Protein AF-A0A6U9ZHL1-F1 (afdb_monomer_lite)

Foldseek 3Di:
DVVQLVCLVPVPDPVSSVVVVVVVVCCVVPVPPDDQDADDALFEKDKDKAKAFQPDPPRWIWIWIFIDGHHPVRPDDHHGPDIDIGIDPDRAPDRVRRRVSNVVVVCVVVVVVQVVCVVVVRHYDDDD

pLDDT: mean 92.15, std 6.08, range [55.88, 97.94]

Radius of gyration: 18.37 Å; chains: 1; bounding box: 48×38×42 Å

Secondary structure (DSSP, 8-state):
-HHHHHHHHHS--HHHHHHHHHHHHHHHHH-TT----------EEEEEEEEEEEEETTTEEEEEEEEEEE-TTS---PPPSEEEEEEESSPPSSHHHHHHHHHHHHHHHHHHHHHHHHHTT---PPP-

Structure (mmCIF, N/CA/C/O backbone):
data_AF-A0A6U9ZHL1-F1
#
_entry.id   AF-A0A6U9ZHL1-F1
#
loop_
_atom_site.group_PDB
_atom_site.id
_atom_site.type_symbol
_atom_site.label_atom_id
_atom_site.label_alt_id
_atom_site.label_comp_id
_atom_site.label_asym_id
_atom_site.label_entity_id
_atom_site.label_seq_id
_atom_site.pdbx_PDB_ins_code
_atom_site.Cartn_x
_atom_site.Cartn_y
_atom_site.Cartn_z
_atom_site.occupancy
_atom_site.B_iso_or_equiv
_atom_site.auth_seq_id
_atom_site.auth_comp_id
_atom_site.auth_asym_id
_atom_site.auth_atom_id
_atom_site.pdbx_PDB_model_num
ATOM 1 N N . MET A 1 1 ? 13.512 -5.430 3.279 1.00 67.56 1 MET A N 1
ATOM 2 C CA . MET A 1 1 ? 13.679 -5.862 1.868 1.00 67.56 1 MET A CA 1
ATOM 3 C C . MET A 1 1 ? 14.466 -4.862 1.027 1.00 67.56 1 MET A C 1
ATOM 5 O O . MET A 1 1 ? 15.338 -5.297 0.292 1.00 67.56 1 MET A O 1
ATOM 9 N N . MET A 1 2 ? 14.219 -3.553 1.151 1.00 73.50 2 MET A N 1
ATOM 10 C CA . MET A 1 2 ? 14.881 -2.529 0.326 1.00 73.50 2 MET A CA 1
ATOM 11 C C . MET A 1 2 ? 16.422 -2.540 0.408 1.00 73.50 2 MET A C 1
ATOM 13 O O . MET A 1 2 ? 17.076 -2.434 -0.621 1.00 73.50 2 MET A O 1
ATOM 17 N N . HIS A 1 3 ? 16.999 -2.767 1.596 1.00 80.12 3 HIS A N 1
ATOM 18 C CA . HIS A 1 3 ? 18.456 -2.881 1.774 1.00 80.12 3 HIS A CA 1
ATOM 19 C C . HIS A 1 3 ? 19.079 -4.013 0.944 1.00 80.12 3 HIS A C 1
ATOM 21 O O . HIS A 1 3 ? 19.997 -3.764 0.175 1.00 80.12 3 HIS A O 1
ATOM 27 N N . ALA A 1 4 ? 18.517 -5.224 1.014 1.00 84.50 4 ALA A N 1
ATOM 28 C CA . ALA A 1 4 ? 19.027 -6.370 0.260 1.00 84.50 4 ALA A CA 1
ATOM 29 C C . ALA A 1 4 ? 18.974 -6.137 -1.259 1.00 84.50 4 ALA A C 1
ATOM 31 O O . ALA A 1 4 ? 19.903 -6.490 -1.974 1.00 84.50 4 ALA A O 1
ATOM 32 N N . ILE A 1 5 ? 17.909 -5.499 -1.758 1.00 87.06 5 ILE A N 1
ATOM 33 C CA . ILE A 1 5 ? 17.791 -5.153 -3.183 1.00 87.06 5 ILE A CA 1
ATOM 34 C C . ILE A 1 5 ? 18.884 -4.156 -3.593 1.00 87.06 5 ILE A C 1
ATOM 36 O O . ILE A 1 5 ? 19.470 -4.299 -4.664 1.00 87.06 5 ILE A O 1
ATOM 40 N N . ASN A 1 6 ? 19.181 -3.174 -2.739 1.00 88.38 6 ASN A N 1
ATOM 41 C CA . ASN A 1 6 ? 20.224 -2.185 -2.997 1.00 88.38 6 ASN A CA 1
ATOM 42 C C . ASN A 1 6 ? 21.628 -2.817 -3.030 1.00 88.38 6 ASN A C 1
ATOM 44 O O . ASN A 1 6 ? 22.431 -2.500 -3.909 1.00 88.38 6 ASN A O 1
ATOM 48 N N . ASP A 1 7 ? 21.903 -3.756 -2.126 1.00 88.50 7 ASP A N 1
ATOM 49 C CA . ASP A 1 7 ? 23.174 -4.489 -2.088 1.00 88.50 7 ASP A CA 1
ATOM 50 C C . ASP A 1 7 ? 23.356 -5.352 -3.345 1.00 88.50 7 ASP A C 1
ATOM 52 O O . ASP A 1 7 ? 24.421 -5.355 -3.963 1.00 88.50 7 ASP A O 1
ATOM 56 N N . ILE A 1 8 ? 22.289 -6.030 -3.785 1.00 90.25 8 ILE A N 1
ATOM 57 C CA . ILE A 1 8 ? 22.303 -6.820 -5.022 1.00 90.25 8 ILE A CA 1
ATOM 58 C C . ILE A 1 8 ? 22.585 -5.912 -6.222 1.00 90.25 8 ILE A C 1
ATOM 60 O O . ILE A 1 8 ? 23.502 -6.188 -6.997 1.00 90.25 8 ILE A O 1
ATOM 64 N N . ALA A 1 9 ? 21.846 -4.808 -6.355 1.00 88.50 9 ALA A N 1
ATOM 65 C CA . ALA A 1 9 ? 21.967 -3.892 -7.487 1.00 88.50 9 ALA A CA 1
ATOM 66 C C . ALA A 1 9 ? 23.344 -3.206 -7.578 1.00 88.50 9 ALA A C 1
ATOM 68 O O . ALA A 1 9 ? 23.801 -2.899 -8.678 1.00 88.50 9 ALA A O 1
ATOM 69 N N . SER A 1 10 ? 24.016 -2.986 -6.446 1.00 89.25 10 SER A N 1
ATOM 70 C CA . SER A 1 10 ? 25.311 -2.292 -6.379 1.00 89.25 10 SER A CA 1
ATOM 71 C C . SER A 1 10 ? 26.540 -3.211 -6.461 1.00 89.25 10 SER A C 1
ATOM 73 O O . SER A 1 10 ? 27.663 -2.717 -6.535 1.00 89.25 10 SER A O 1
ATOM 75 N N . SER A 1 11 ? 26.358 -4.535 -6.513 1.00 85.25 11 SER A N 1
ATOM 76 C CA . SER A 1 11 ? 27.452 -5.523 -6.449 1.00 85.25 11 SER A CA 1
ATOM 77 C C . SER A 1 11 ? 28.390 -5.579 -7.673 1.00 85.25 11 SER A C 1
ATOM 79 O O . SER A 1 11 ? 29.456 -6.188 -7.604 1.00 85.25 11 SER A O 1
ATOM 81 N N . GLY A 1 12 ? 28.035 -4.947 -8.798 1.00 79.25 12 GLY A N 1
ATOM 82 C CA . GLY A 1 12 ? 28.924 -4.726 -9.952 1.00 79.25 12 GLY A CA 1
ATOM 83 C C . GLY A 1 12 ? 29.225 -5.934 -10.859 1.00 79.25 12 GLY A C 1
ATOM 84 O O . GLY A 1 12 ? 29.718 -5.735 -11.967 1.00 79.25 12 GLY A O 1
ATOM 85 N N . ASN A 1 13 ? 28.906 -7.171 -10.457 1.00 84.50 13 ASN A N 1
ATOM 86 C CA . ASN A 1 13 ? 29.091 -8.377 -11.280 1.00 84.50 13 ASN A CA 1
ATOM 87 C C . ASN A 1 13 ? 27.746 -8.900 -11.817 1.00 84.50 13 ASN A C 1
ATOM 89 O O . ASN A 1 13 ? 26.974 -9.529 -11.096 1.0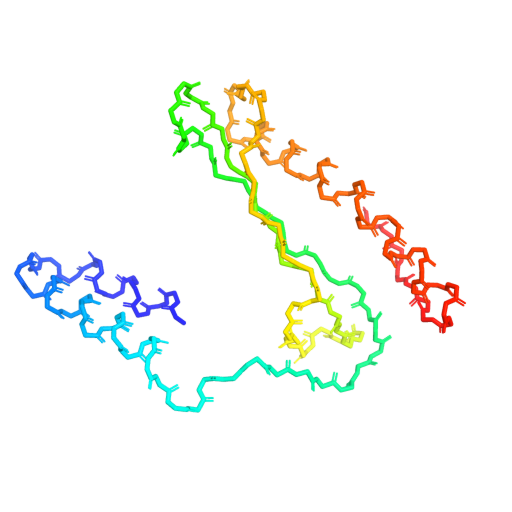0 84.50 13 ASN A O 1
ATOM 93 N N . VAL A 1 14 ? 27.500 -8.689 -13.111 1.00 75.88 14 VAL A N 1
ATOM 94 C CA . VAL A 1 14 ? 26.206 -8.939 -13.775 1.00 75.88 14 VAL A CA 1
ATOM 95 C C . VAL A 1 14 ? 25.719 -10.391 -13.672 1.00 75.88 14 VAL A C 1
ATOM 97 O O . VAL A 1 14 ? 24.542 -10.611 -13.384 1.00 75.88 14 VAL A O 1
ATOM 100 N N . GLU A 1 15 ? 26.591 -11.385 -13.862 1.00 72.38 15 GLU A N 1
ATOM 101 C CA . GLU A 1 15 ? 26.195 -12.802 -13.779 1.00 72.38 15 GLU A CA 1
ATOM 102 C C . GLU A 1 15 ? 25.817 -13.193 -12.345 1.00 72.38 15 GLU A C 1
ATOM 104 O O . GLU A 1 15 ? 24.819 -13.885 -12.123 1.00 72.38 15 GLU A O 1
ATOM 109 N N . SER A 1 16 ? 26.552 -12.674 -11.356 1.00 83.44 16 SER A N 1
ATOM 110 C CA . SER A 1 16 ? 26.208 -12.872 -9.946 1.00 83.44 16 SER A CA 1
ATOM 111 C C . SER A 1 16 ? 24.919 -12.145 -9.545 1.00 83.44 16 SER A C 1
ATOM 113 O O . SER A 1 16 ? 24.112 -12.713 -8.813 1.00 83.44 16 SER A O 1
ATOM 115 N N . ILE A 1 17 ? 24.659 -10.944 -10.083 1.00 91.94 17 ILE A N 1
ATOM 116 C CA . ILE A 1 17 ? 23.436 -10.169 -9.815 1.00 91.94 17 ILE A CA 1
ATOM 117 C C . ILE A 1 17 ? 22.204 -10.960 -10.228 1.00 91.94 17 ILE A C 1
ATOM 119 O O . ILE A 1 17 ? 21.243 -11.029 -9.462 1.00 91.94 17 ILE A O 1
ATOM 123 N N . TYR A 1 18 ? 22.222 -11.575 -11.414 1.00 91.62 18 TYR A N 1
ATOM 124 C CA . TYR A 1 18 ? 21.094 -12.368 -11.893 1.00 91.62 18 TYR A CA 1
ATOM 125 C C . TYR A 1 18 ? 20.810 -13.548 -10.958 1.00 91.62 18 TYR A C 1
ATOM 127 O O . TYR A 1 18 ? 19.686 -13.694 -10.476 1.00 91.62 18 TYR A O 1
ATOM 135 N N . ALA A 1 19 ? 21.833 -14.343 -10.633 1.00 92.50 19 ALA A N 1
ATOM 136 C CA . ALA A 1 19 ? 21.683 -15.499 -9.754 1.00 92.50 19 ALA A CA 1
ATOM 137 C C . ALA A 1 19 ? 21.180 -15.109 -8.352 1.00 92.50 19 ALA A C 1
ATOM 139 O O . ALA A 1 19 ? 20.239 -15.720 -7.839 1.00 92.50 19 ALA A O 1
ATOM 140 N N . VAL A 1 20 ? 21.752 -14.059 -7.751 1.00 92.88 20 VAL A N 1
ATOM 141 C CA . VAL A 1 20 ? 21.357 -13.580 -6.417 1.00 92.88 20 VAL A CA 1
ATOM 142 C C . VAL A 1 20 ? 19.958 -12.958 -6.442 1.00 92.88 20 VAL A C 1
ATOM 144 O O . VAL A 1 20 ? 19.184 -13.167 -5.510 1.00 92.88 20 VAL A O 1
ATOM 147 N N . THR A 1 21 ? 19.586 -12.263 -7.520 1.00 94.00 21 THR A N 1
ATOM 148 C CA . THR A 1 21 ? 18.227 -11.733 -7.706 1.00 94.00 21 THR A CA 1
ATOM 149 C C . THR A 1 21 ? 17.208 -12.865 -7.750 1.00 94.00 21 THR A C 1
ATOM 151 O O . THR A 1 21 ? 16.218 -12.819 -7.025 1.00 94.00 21 THR A O 1
ATOM 154 N N . ILE A 1 22 ? 17.451 -13.908 -8.551 1.00 94.69 22 ILE A N 1
ATOM 155 C CA . ILE A 1 22 ? 16.559 -15.073 -8.624 1.00 94.69 22 ILE A CA 1
ATOM 156 C C . ILE A 1 22 ? 16.456 -15.763 -7.262 1.00 94.69 22 ILE A C 1
ATOM 158 O O . ILE A 1 22 ? 15.351 -16.072 -6.818 1.00 94.69 22 ILE A O 1
ATOM 162 N N . TYR A 1 23 ? 17.580 -15.954 -6.567 1.00 93.44 23 TYR A N 1
ATOM 163 C CA . TYR A 1 23 ? 17.580 -16.507 -5.215 1.00 93.44 23 TYR A CA 1
ATOM 164 C C . TYR A 1 23 ? 16.725 -15.668 -4.253 1.00 93.44 23 TYR A C 1
ATOM 166 O O . TYR A 1 23 ? 15.861 -16.212 -3.566 1.00 93.44 23 TYR A O 1
ATOM 174 N N . PHE A 1 24 ? 16.919 -14.347 -4.237 1.00 92.88 24 PHE A N 1
ATOM 175 C CA . PHE A 1 24 ? 16.166 -13.431 -3.384 1.00 92.88 24 PHE A CA 1
ATOM 176 C C . PHE A 1 24 ? 14.664 -13.457 -3.687 1.00 92.88 24 PHE A C 1
ATOM 178 O O . PHE A 1 24 ? 13.857 -13.516 -2.761 1.00 92.88 24 PHE A O 1
ATOM 185 N N . LEU A 1 25 ? 14.278 -13.454 -4.967 1.00 93.62 25 LEU A N 1
ATOM 186 C CA . LEU A 1 25 ? 12.873 -13.515 -5.374 1.00 93.62 25 LEU A CA 1
ATOM 187 C C . LEU A 1 25 ? 12.225 -14.848 -4.986 1.00 93.62 25 LEU A C 1
ATOM 189 O O . LEU A 1 25 ? 11.109 -14.846 -4.472 1.00 93.62 25 LEU A O 1
ATOM 193 N N . ASN A 1 26 ? 12.931 -15.968 -5.168 1.00 95.00 26 ASN A N 1
ATOM 194 C CA . ASN A 1 26 ? 12.452 -17.278 -4.725 1.00 95.00 26 ASN A CA 1
ATOM 195 C C . ASN A 1 26 ? 12.275 -17.310 -3.205 1.00 95.00 26 ASN A C 1
ATOM 197 O O . ASN A 1 26 ? 11.219 -17.714 -2.730 1.00 95.00 26 ASN A O 1
ATOM 201 N N . TYR A 1 27 ? 13.259 -16.810 -2.449 1.00 92.94 27 TYR A N 1
ATOM 202 C CA . TYR A 1 27 ? 13.154 -16.686 -0.997 1.00 92.94 27 TYR A CA 1
ATOM 203 C C . TYR A 1 27 ? 11.938 -15.844 -0.592 1.00 92.94 27 TYR A C 1
ATOM 205 O O . TYR A 1 27 ? 11.124 -16.293 0.206 1.00 92.94 27 TYR A O 1
ATOM 213 N N . ALA A 1 28 ? 11.767 -14.655 -1.174 1.00 91.38 28 ALA A N 1
ATOM 214 C CA . ALA A 1 28 ? 10.641 -13.777 -0.864 1.00 91.38 28 ALA A CA 1
ATOM 215 C C . ALA A 1 28 ? 9.280 -14.417 -1.195 1.00 91.38 28 ALA A C 1
ATOM 217 O O . ALA A 1 28 ? 8.309 -14.182 -0.480 1.00 91.38 28 ALA A O 1
ATOM 218 N N . ALA A 1 29 ? 9.210 -15.231 -2.253 1.00 92.06 29 ALA A N 1
ATOM 219 C CA . ALA A 1 29 ? 7.988 -15.902 -2.682 1.00 92.06 29 ALA A CA 1
ATOM 220 C C . ALA A 1 29 ? 7.650 -17.160 -1.866 1.00 92.06 29 ALA A C 1
ATOM 222 O O . ALA A 1 29 ? 6.475 -17.500 -1.744 1.00 92.06 29 ALA A O 1
ATOM 223 N N . SER A 1 30 ? 8.654 -17.869 -1.338 1.00 93.19 30 SER A N 1
ATOM 224 C CA . SER A 1 30 ? 8.465 -19.179 -0.704 1.00 93.19 30 SER A CA 1
ATOM 225 C C . SER A 1 30 ? 8.819 -19.228 0.782 1.00 93.19 30 SER A C 1
ATOM 227 O O . SER A 1 30 ? 8.787 -20.315 1.359 1.00 93.19 30 SER A O 1
ATOM 229 N N . TYR A 1 31 ? 9.200 -18.110 1.411 1.00 91.25 31 TYR A N 1
ATOM 230 C CA . TYR A 1 31 ? 9.550 -18.099 2.832 1.00 91.25 31 TYR A CA 1
ATOM 231 C C . TYR A 1 31 ? 8.324 -18.482 3.684 1.00 91.25 31 TYR A C 1
ATOM 233 O O . TYR A 1 31 ? 7.326 -17.759 3.671 1.00 91.25 31 TYR A O 1
ATOM 241 N N . PRO A 1 32 ? 8.369 -19.602 4.431 1.00 91.56 32 PRO A N 1
ATOM 242 C CA . PRO A 1 32 ? 7.175 -20.202 5.036 1.00 91.56 32 PRO A CA 1
ATOM 243 C C . PRO A 1 32 ? 6.557 -19.354 6.156 1.00 91.56 32 PRO A C 1
ATOM 245 O O . PRO A 1 32 ? 5.366 -19.484 6.447 1.00 91.56 32 PRO A O 1
ATOM 248 N N . ASP A 1 33 ? 7.351 -18.470 6.763 1.00 90.88 33 ASP A N 1
ATOM 249 C CA . ASP A 1 33 ? 6.925 -17.639 7.889 1.00 90.88 33 ASP A CA 1
ATOM 250 C C . ASP A 1 33 ? 6.516 -16.218 7.471 1.00 90.88 33 ASP A C 1
ATOM 252 O O . ASP A 1 33 ? 6.038 -15.447 8.305 1.00 90.88 33 ASP A O 1
ATOM 256 N N . ALA A 1 34 ? 6.649 -15.858 6.187 1.00 87.56 34 ALA A N 1
ATOM 257 C CA . ALA A 1 34 ? 6.156 -14.580 5.682 1.00 87.56 34 ALA A CA 1
ATOM 258 C C . ALA A 1 34 ? 4.622 -14.581 5.700 1.00 87.56 34 ALA A C 1
ATOM 260 O O . ALA A 1 34 ? 3.970 -15.244 4.894 1.00 87.56 34 ALA A O 1
ATOM 261 N N . LYS A 1 35 ? 4.034 -13.828 6.631 1.00 89.00 35 LYS A N 1
ATOM 262 C CA . LYS A 1 35 ? 2.581 -13.710 6.795 1.00 89.00 35 LYS A CA 1
ATOM 263 C C . LYS A 1 35 ? 2.178 -12.248 6.863 1.00 89.00 35 LYS A C 1
ATOM 265 O O . LYS A 1 35 ? 2.897 -11.423 7.420 1.00 89.00 35 LYS A O 1
ATOM 270 N N . VAL A 1 36 ? 1.000 -11.942 6.326 1.00 90.19 36 VAL A N 1
ATOM 271 C CA . VAL A 1 36 ? 0.339 -10.664 6.601 1.00 90.19 36 VAL A CA 1
ATOM 272 C C . VAL A 1 36 ? -0.180 -10.724 8.032 1.00 90.19 36 VAL A C 1
ATOM 274 O O . VAL A 1 36 ? -0.914 -11.646 8.388 1.00 90.19 36 VAL A O 1
ATOM 277 N N . ILE A 1 37 ? 0.243 -9.772 8.857 1.00 92.69 37 ILE A N 1
ATOM 278 C CA . ILE A 1 37 ? -0.072 -9.737 10.283 1.00 92.69 37 ILE A CA 1
ATOM 279 C C . ILE A 1 37 ? -1.043 -8.589 10.536 1.00 92.69 37 ILE A C 1
ATOM 281 O O . ILE A 1 37 ? -0.825 -7.469 10.081 1.00 92.69 37 ILE A O 1
ATOM 285 N N . TYR A 1 38 ? -2.100 -8.884 11.287 1.00 94.31 38 TYR A N 1
ATOM 286 C CA . TYR A 1 38 ? -3.022 -7.893 11.821 1.00 94.31 38 TYR A CA 1
ATOM 287 C C . TYR A 1 38 ? -3.014 -8.013 13.342 1.00 94.31 38 TYR A C 1
ATOM 289 O O . TYR A 1 38 ? -3.266 -9.086 13.893 1.00 94.31 38 TYR A O 1
ATOM 297 N N . GLN A 1 39 ? -2.695 -6.918 14.011 1.00 94.44 39 GLN A N 1
ATOM 298 C CA . GLN A 1 39 ? -2.684 -6.768 15.457 1.00 94.44 39 GLN A CA 1
ATOM 299 C C . GLN A 1 39 ? -3.766 -5.770 15.851 1.00 94.44 39 GLN A C 1
ATOM 301 O O . GLN A 1 39 ? -4.066 -4.833 15.109 1.00 94.44 39 GLN A O 1
ATOM 306 N N . ALA A 1 40 ? -4.353 -5.978 17.029 1.00 94.88 40 ALA A N 1
ATOM 307 C CA . ALA A 1 40 ? -5.265 -5.002 17.601 1.00 94.88 40 ALA A CA 1
ATOM 308 C C . ALA A 1 40 ? -4.531 -3.667 17.803 1.00 94.88 40 ALA A C 1
ATOM 310 O O . ALA A 1 40 ? -3.425 -3.641 18.348 1.00 94.88 40 ALA A O 1
ATOM 311 N N . SER A 1 41 ? -5.164 -2.583 17.364 1.00 95.00 41 SER A N 1
ATOM 312 C CA . SER A 1 41 ? -4.631 -1.225 17.407 1.00 95.00 41 SER A CA 1
ATOM 313 C C . SER A 1 41 ? -5.737 -0.227 17.761 1.00 95.00 41 SER A C 1
ATOM 315 O O . SER A 1 41 ? -6.910 -0.593 17.863 1.00 95.00 41 SER A O 1
ATOM 317 N N . ASP A 1 42 ? -5.387 1.051 17.913 1.00 95.94 42 ASP A N 1
ATOM 318 C CA . ASP A 1 42 ? -6.360 2.140 18.093 1.00 95.94 42 ASP A CA 1
ATOM 319 C C . ASP A 1 42 ? -7.197 2.436 16.833 1.00 95.94 42 ASP A C 1
ATOM 321 O O . ASP A 1 42 ? -8.036 3.339 16.852 1.00 95.94 42 ASP A O 1
ATOM 325 N N . MET A 1 43 ? -6.984 1.687 15.744 1.00 95.88 43 MET A N 1
ATOM 326 C CA . MET A 1 43 ? -7.672 1.843 14.461 1.00 95.88 43 MET A CA 1
ATOM 327 C C . MET A 1 43 ? -7.439 3.223 13.823 1.00 95.88 43 MET A C 1
ATOM 329 O O . MET A 1 43 ? -8.341 3.807 13.217 1.00 95.88 43 MET A O 1
ATOM 333 N N . ILE A 1 44 ? -6.221 3.756 13.953 1.00 96.00 44 ILE A N 1
ATOM 334 C CA . ILE A 1 44 ? -5.809 5.005 13.305 1.00 96.00 44 ILE A CA 1
ATOM 335 C C . ILE A 1 44 ? -5.514 4.730 11.836 1.00 96.00 44 ILE A C 1
ATOM 337 O O . ILE A 1 44 ? -4.707 3.866 11.508 1.00 96.00 44 ILE A O 1
ATOM 341 N N . LEU A 1 45 ? -6.179 5.465 10.949 1.00 95.19 45 LEU A N 1
ATOM 342 C CA . LEU A 1 45 ? -6.029 5.313 9.510 1.00 95.19 45 LEU A CA 1
ATOM 343 C C . LEU A 1 45 ? -4.691 5.874 9.026 1.00 95.19 45 LEU A C 1
ATOM 345 O O . LEU A 1 45 ? -4.469 7.083 9.106 1.00 95.19 45 LEU A O 1
ATOM 349 N N . ILE A 1 46 ? -3.862 5.006 8.446 1.00 94.25 46 ILE A N 1
ATOM 350 C CA . ILE A 1 46 ? -2.606 5.370 7.788 1.00 94.25 46 ILE A CA 1
ATOM 351 C C . ILE A 1 46 ? -2.692 5.051 6.296 1.00 94.25 46 ILE A C 1
ATOM 353 O O . ILE A 1 46 ? -3.320 4.075 5.868 1.00 94.25 46 ILE A O 1
ATOM 357 N N . VAL A 1 47 ? -2.097 5.926 5.489 1.00 92.94 47 VAL A N 1
ATOM 358 C CA . VAL A 1 47 ? -2.115 5.833 4.033 1.00 92.94 47 VAL A CA 1
ATOM 359 C C . VAL A 1 47 ? -0.741 6.185 3.494 1.00 92.94 47 VAL A C 1
ATOM 361 O O . VAL A 1 47 ? -0.400 7.361 3.384 1.00 92.94 47 VAL A O 1
ATOM 364 N N . ASP A 1 48 ? -0.010 5.167 3.058 1.00 93.00 48 ASP A N 1
ATOM 365 C CA . ASP A 1 48 ? 1.189 5.372 2.259 1.00 93.00 48 ASP A CA 1
ATOM 366 C C . ASP A 1 48 ? 0.769 5.461 0.794 1.00 93.00 48 ASP A C 1
ATOM 368 O O . ASP A 1 48 ? 0.125 4.559 0.251 1.00 93.00 48 ASP A O 1
ATOM 372 N N . SER A 1 49 ? 1.088 6.578 0.152 1.00 93.06 49 SER A N 1
ATOM 373 C CA . SER A 1 49 ? 0.730 6.885 -1.232 1.00 93.06 49 SER A CA 1
ATOM 374 C C . SER A 1 49 ? 1.987 7.243 -2.001 1.00 93.06 49 SER A C 1
ATOM 376 O O . SER A 1 49 ? 2.827 7.967 -1.479 1.00 93.06 49 SER A O 1
ATOM 378 N N . ASP A 1 50 ? 2.071 6.792 -3.248 1.00 95.44 50 ASP A N 1
ATOM 379 C CA . ASP A 1 50 ? 3.189 7.108 -4.137 1.00 95.44 50 ASP A CA 1
ATOM 380 C C . ASP A 1 50 ? 2.733 7.107 -5.601 1.00 95.44 50 ASP A C 1
ATOM 382 O O . ASP A 1 50 ? 1.746 6.440 -5.966 1.00 95.44 50 ASP A O 1
ATOM 386 N N . ALA A 1 51 ? 3.453 7.832 -6.458 1.00 96.75 51 ALA A N 1
ATOM 387 C CA . ALA A 1 51 ? 3.213 7.843 -7.889 1.00 96.75 51 ALA A CA 1
ATOM 388 C C . ALA A 1 51 ? 4.489 7.603 -8.691 1.00 96.75 51 ALA A C 1
ATOM 390 O O . ALA A 1 51 ? 5.459 8.353 -8.658 1.00 96.75 51 ALA A O 1
ATOM 391 N N . THR A 1 52 ? 4.438 6.624 -9.587 1.00 95.81 52 THR A N 1
ATOM 392 C CA . THR A 1 52 ? 5.550 6.391 -10.505 1.00 95.81 52 THR A CA 1
ATOM 393 C C . THR A 1 52 ? 5.299 7.096 -11.835 1.00 95.81 52 THR A C 1
ATOM 395 O O . THR A 1 52 ? 4.365 6.769 -12.580 1.00 95.81 52 THR A O 1
ATOM 398 N N . TYR A 1 53 ? 6.147 8.075 -12.145 1.00 97.06 53 TYR A N 1
ATOM 399 C CA . TYR A 1 53 ? 6.017 8.932 -13.320 1.00 97.06 53 TYR A CA 1
ATOM 400 C C . TYR A 1 53 ? 6.471 8.263 -14.620 1.00 97.06 53 TYR A C 1
ATOM 402 O O . TYR A 1 53 ? 7.577 7.741 -14.705 1.00 97.06 53 TYR A O 1
ATOM 410 N N . SER A 1 54 ? 5.645 8.360 -15.667 1.00 95.19 54 SER A N 1
ATOM 411 C CA . SER A 1 54 ? 5.995 7.972 -17.045 1.00 95.19 54 SER A CA 1
ATOM 412 C C . SER A 1 54 ? 6.515 6.529 -17.210 1.00 95.19 54 SER A C 1
ATOM 414 O O . SER A 1 54 ? 7.300 6.239 -18.114 1.00 95.19 54 SER A O 1
ATOM 416 N N . VAL A 1 55 ? 6.058 5.603 -16.363 1.00 94.06 55 VAL A N 1
ATOM 417 C CA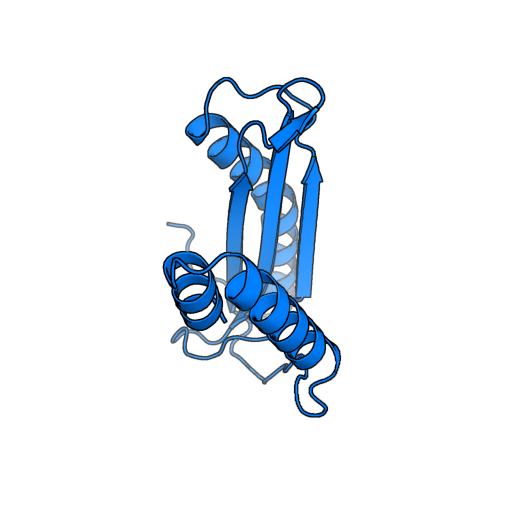 . VAL A 1 55 ? 6.461 4.181 -16.386 1.00 94.06 55 VAL A CA 1
ATOM 418 C C . VAL A 1 55 ? 5.492 3.269 -17.141 1.00 94.06 55 VAL A C 1
ATOM 420 O O . VAL A 1 55 ? 5.608 2.043 -17.101 1.00 94.06 55 VAL A O 1
ATOM 423 N N . HIS A 1 56 ? 4.480 3.835 -17.791 1.00 93.88 56 HIS A N 1
ATOM 424 C CA . HIS A 1 56 ? 3.512 3.097 -18.594 1.00 93.88 56 HIS A CA 1
ATOM 425 C C . HIS A 1 56 ? 3.506 3.634 -20.037 1.00 93.88 56 HIS A C 1
ATOM 427 O O . HIS A 1 56 ? 3.764 4.827 -20.238 1.00 93.88 56 HIS A O 1
ATOM 433 N N . PRO A 1 57 ? 3.225 2.794 -21.059 1.00 93.88 57 PRO A N 1
ATOM 434 C CA . PRO A 1 57 ? 3.116 3.244 -22.444 1.00 93.88 57 PRO A CA 1
ATOM 435 C C . PRO A 1 57 ? 2.267 4.508 -22.607 1.00 93.88 57 PRO A C 1
ATOM 437 O O . PRO A 1 57 ? 1.329 4.747 -21.848 1.00 93.88 57 PRO A O 1
ATOM 440 N N . LYS A 1 58 ? 2.591 5.306 -23.634 1.00 93.44 58 LYS A N 1
ATOM 441 C CA . LYS A 1 58 ? 1.974 6.622 -23.894 1.00 93.44 58 LYS A CA 1
ATOM 442 C C . LYS A 1 58 ? 2.248 7.655 -22.785 1.00 93.44 58 LYS A C 1
ATOM 444 O O . LYS A 1 58 ? 1.406 8.509 -22.527 1.00 93.44 58 LYS A O 1
ATOM 449 N N . ALA A 1 59 ? 3.421 7.565 -22.146 1.00 92.94 59 ALA A N 1
ATOM 450 C CA . ALA A 1 59 ? 3.876 8.457 -21.071 1.00 92.94 59 ALA A CA 1
ATOM 451 C C . ALA A 1 59 ? 2.917 8.525 -19.865 1.00 92.94 59 ALA A C 1
ATOM 453 O O . ALA A 1 59 ? 2.847 9.522 -19.145 1.00 92.94 59 ALA A O 1
ATOM 454 N N . GLN A 1 60 ? 2.150 7.458 -19.636 1.00 94.31 60 GLN A N 1
ATOM 455 C CA . GLN A 1 60 ? 1.232 7.394 -18.509 1.00 94.31 60 GLN A CA 1
ATOM 456 C C . GLN A 1 60 ? 1.980 7.072 -17.216 1.00 94.31 60 GLN A C 1
ATOM 458 O O . GLN A 1 60 ? 3.021 6.411 -17.202 1.00 94.31 60 GLN A O 1
ATOM 463 N N . SER A 1 61 ? 1.422 7.556 -16.113 1.00 96.88 61 SER A N 1
ATOM 464 C CA . SER A 1 61 ? 1.952 7.329 -14.769 1.00 96.88 61 SER A CA 1
ATOM 465 C C . SER A 1 61 ? 1.135 6.251 -14.052 1.00 96.88 61 SER A C 1
ATOM 467 O O . SER A 1 61 ? 0.029 5.908 -14.480 1.00 96.88 61 SER A O 1
ATOM 469 N N . ARG A 1 62 ? 1.672 5.695 -12.967 1.00 96.94 62 ARG A N 1
ATOM 470 C CA . ARG A 1 62 ? 0.968 4.743 -12.096 1.00 96.94 62 ARG A CA 1
ATOM 471 C C . ARG A 1 62 ? 0.810 5.337 -10.703 1.00 96.94 62 ARG A C 1
ATOM 473 O O . ARG A 1 62 ? 1.678 6.078 -10.263 1.00 96.94 62 ARG A O 1
ATOM 480 N N . VAL A 1 63 ? -0.282 4.991 -10.034 1.00 96.56 63 VAL A N 1
ATOM 481 C CA . VAL A 1 63 ? -0.527 5.299 -8.622 1.00 96.56 63 VAL A CA 1
ATOM 482 C C . VAL A 1 63 ? -0.460 4.019 -7.799 1.00 96.56 63 VAL A C 1
ATOM 484 O O . VAL A 1 63 ? -1.034 2.996 -8.195 1.00 96.56 63 VAL A O 1
ATOM 487 N N . GLY A 1 64 ? 0.222 4.110 -6.660 1.00 94.75 64 GLY A N 1
ATOM 488 C CA . GLY A 1 64 ? 0.254 3.124 -5.591 1.00 94.75 64 GLY A CA 1
ATOM 489 C C . GLY A 1 64 ? -0.396 3.663 -4.313 1.00 94.75 64 GLY A C 1
ATOM 490 O O . GLY A 1 64 ? -0.341 4.861 -4.030 1.00 94.75 64 GLY A O 1
ATOM 491 N N . ARG A 1 65 ? -1.016 2.774 -3.535 1.00 94.69 65 ARG A N 1
ATOM 492 C CA . ARG A 1 65 ? -1.442 3.054 -2.157 1.00 94.69 65 ARG A CA 1
ATOM 493 C C . ARG A 1 65 ? -1.363 1.805 -1.297 1.00 94.69 65 ARG A C 1
ATOM 495 O O . ARG A 1 65 ? -1.838 0.751 -1.725 1.00 94.69 65 ARG A O 1
ATOM 502 N N . TYR A 1 66 ? -0.903 1.969 -0.066 1.00 95.38 66 TYR A N 1
ATOM 503 C CA . TYR A 1 66 ? -1.009 1.004 1.017 1.00 95.38 66 TYR A CA 1
ATOM 504 C C . TYR A 1 66 ? -1.780 1.648 2.178 1.00 95.38 66 TYR A C 1
ATOM 506 O O . TYR A 1 66 ? -1.282 2.542 2.854 1.00 95.38 66 TYR A O 1
ATOM 514 N N . LEU A 1 67 ? -3.041 1.250 2.353 1.00 95.00 67 LEU A N 1
ATOM 515 C CA . LEU A 1 67 ? -3.926 1.768 3.397 1.00 95.00 67 LEU A CA 1
ATOM 516 C C . LEU A 1 67 ? -4.074 0.713 4.485 1.00 95.00 67 LEU A C 1
ATOM 518 O O . LEU A 1 67 ? -4.507 -0.408 4.202 1.00 95.00 67 LEU A O 1
ATOM 522 N N . TYR A 1 68 ? -3.753 1.080 5.719 1.00 95.81 68 TYR A N 1
ATOM 523 C CA . TYR A 1 68 ? -3.748 0.183 6.869 1.00 95.81 68 TYR A CA 1
ATOM 524 C C . TYR A 1 68 ? -4.142 0.926 8.151 1.00 95.81 68 TYR A C 1
ATOM 526 O O . TYR A 1 68 ? -4.354 2.140 8.140 1.00 95.81 68 TYR A O 1
ATOM 534 N N . LEU A 1 69 ? -4.325 0.175 9.238 1.00 96.19 69 LEU A N 1
ATOM 535 C CA . LEU A 1 69 ? -4.772 0.707 10.524 1.00 96.19 69 LEU A CA 1
ATOM 536 C C . LEU A 1 69 ? -3.718 0.460 11.595 1.00 96.19 69 LEU A C 1
ATOM 538 O O . LEU A 1 69 ? -3.302 -0.676 11.788 1.00 96.19 69 LEU A O 1
ATOM 542 N N . GLU A 1 70 ? -3.345 1.490 12.336 1.00 95.12 70 GLU A N 1
ATOM 543 C CA . GLU A 1 70 ? -2.232 1.467 13.287 1.00 95.12 70 GLU A CA 1
ATOM 544 C C . GLU A 1 70 ? -2.662 2.004 14.664 1.00 95.12 70 GLU A C 1
ATOM 546 O O . GLU A 1 70 ? -3.806 2.432 14.862 1.00 95.12 70 GLU A O 1
ATOM 551 N N . ASN A 1 71 ? -1.776 1.907 15.654 1.00 94.44 71 ASN A N 1
ATOM 552 C CA . ASN A 1 71 ? -1.941 2.552 16.949 1.00 94.44 71 ASN A CA 1
ATOM 553 C C . ASN A 1 71 ? -1.561 4.036 16.885 1.00 94.44 71 ASN A C 1
ATOM 555 O O . ASN A 1 71 ? -0.934 4.510 15.937 1.00 94.44 71 ASN A O 1
ATOM 559 N N . LYS A 1 72 ? -1.934 4.795 17.916 1.00 91.38 72 LYS A N 1
ATOM 560 C CA . LYS A 1 72 ? -1.663 6.242 17.960 1.00 91.38 72 LYS A CA 1
ATOM 561 C C . LYS A 1 72 ? -0.177 6.579 17.956 1.00 91.38 72 LYS A C 1
ATOM 563 O O . LYS A 1 72 ? 0.197 7.624 17.431 1.00 91.38 72 LYS A O 1
ATOM 568 N N . GLU A 1 73 ? 0.657 5.711 18.520 1.00 91.12 73 GLU A N 1
ATOM 569 C CA . GLU A 1 73 ? 2.103 5.911 18.613 1.00 91.12 73 GLU A CA 1
ATOM 570 C C . GLU A 1 73 ? 2.851 5.577 17.313 1.00 91.12 73 GLU A C 1
ATOM 572 O O . GLU A 1 73 ? 4.055 5.814 17.253 1.00 91.12 73 GLU A O 1
ATOM 577 N N . GLN A 1 74 ? 2.162 5.047 16.293 1.00 86.44 74 GLN A N 1
ATOM 578 C CA . GLN A 1 74 ? 2.753 4.618 15.020 1.00 86.44 74 GLN A CA 1
ATOM 579 C C . GLN A 1 74 ? 3.928 3.645 15.205 1.00 86.44 74 GLN A C 1
ATOM 581 O O . GLN A 1 74 ? 5.029 3.832 14.682 1.00 86.44 74 GLN A O 1
ATOM 586 N N . THR A 1 75 ? 3.708 2.619 16.031 1.00 89.56 75 THR A N 1
ATOM 587 C CA . THR A 1 75 ? 4.704 1.575 16.317 1.00 89.56 75 THR A CA 1
ATOM 588 C C . THR A 1 75 ? 4.327 0.208 15.743 1.00 89.56 75 THR A C 1
ATOM 590 O O . THR A 1 75 ? 5.086 -0.750 15.904 1.00 89.56 75 THR A O 1
ATOM 593 N N . GLN A 1 76 ? 3.175 0.094 15.079 1.00 88.81 76 GLN A N 1
ATOM 594 C CA . GLN A 1 76 ? 2.609 -1.149 14.563 1.00 88.81 76 GLN A CA 1
ATOM 595 C C . GLN A 1 76 ? 2.339 -1.070 13.057 1.00 88.81 76 GLN A C 1
ATOM 597 O O . GLN A 1 76 ? 1.332 -0.532 12.606 1.00 88.81 76 GLN A O 1
ATOM 602 N N . PHE A 1 77 ? 3.142 -1.767 12.259 1.00 89.19 77 PHE A N 1
ATOM 603 C CA . PHE A 1 77 ? 2.863 -1.890 10.829 1.00 89.19 77 PHE A CA 1
ATOM 604 C C . PHE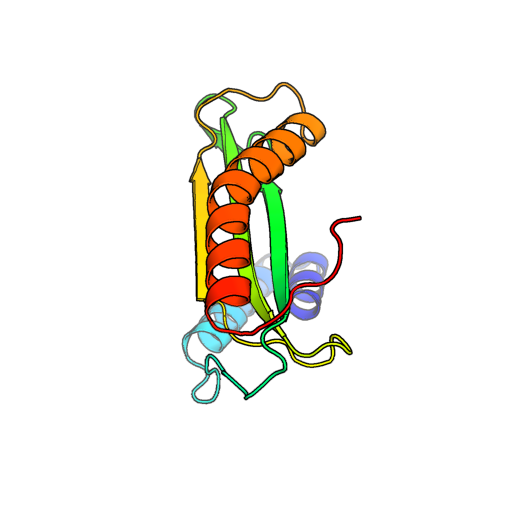 A 1 77 ? 1.921 -3.068 10.540 1.00 89.19 77 PHE A C 1
ATOM 606 O O . PHE A 1 77 ? 2.356 -4.204 10.326 1.00 89.19 77 PHE A O 1
ATOM 613 N N . ASN A 1 78 ? 0.615 -2.801 10.574 1.00 95.25 78 ASN A N 1
ATOM 614 C CA . ASN A 1 78 ? -0.405 -3.785 10.220 1.00 95.25 78 ASN A CA 1
ATOM 615 C C . ASN A 1 78 ? -0.474 -4.031 8.710 1.00 95.25 78 ASN A C 1
ATOM 617 O O . ASN A 1 78 ? -0.165 -3.166 7.894 1.00 95.25 78 ASN A O 1
ATOM 621 N N . GLY A 1 79 ? -0.958 -5.219 8.347 1.00 95.19 79 GLY A N 1
ATOM 622 C CA . GLY A 1 79 ? -1.292 -5.559 6.970 1.00 95.19 79 GLY A CA 1
ATOM 623 C C . GLY A 1 79 ? -2.264 -4.558 6.333 1.00 95.19 79 GLY A C 1
ATOM 624 O O . GLY A 1 79 ? -3.031 -3.891 7.037 1.00 95.19 79 GLY A O 1
ATOM 625 N N . PRO A 1 80 ? -2.299 -4.472 4.992 1.00 94.75 80 PRO A N 1
ATOM 626 C CA . PRO A 1 80 ? -3.145 -3.498 4.335 1.00 94.75 80 PRO A CA 1
ATOM 627 C C . PRO A 1 80 ? -4.607 -3.920 4.467 1.00 94.75 80 PRO A C 1
ATOM 629 O O . PRO A 1 80 ? -4.956 -5.086 4.263 1.00 94.75 80 PRO A O 1
ATOM 632 N N . ALA A 1 81 ? -5.472 -2.959 4.762 1.00 93.25 81 ALA A N 1
ATOM 633 C CA . ALA A 1 81 ? -6.911 -3.110 4.596 1.00 93.25 81 ALA A CA 1
ATOM 634 C C . ALA A 1 81 ? -7.303 -2.898 3.127 1.00 93.25 81 ALA A C 1
ATOM 636 O O . ALA A 1 81 ? -8.163 -3.601 2.600 1.00 93.25 81 ALA A O 1
ATOM 637 N N . LEU A 1 82 ? -6.651 -1.945 2.448 1.00 93.31 82 LEU A N 1
ATOM 638 C CA . LEU A 1 82 ? -6.880 -1.644 1.036 1.00 93.31 82 LEU A CA 1
ATOM 639 C C . LEU A 1 82 ? -5.558 -1.333 0.330 1.00 93.31 82 LEU A C 1
ATOM 641 O O . LEU A 1 82 ? -4.749 -0.539 0.805 1.00 93.31 82 LEU A O 1
ATOM 645 N N . VAL A 1 83 ? -5.378 -1.892 -0.865 1.00 94.25 83 VAL A N 1
ATOM 646 C CA . VAL A 1 83 ? -4.236 -1.597 -1.741 1.00 94.25 83 VAL A CA 1
ATOM 647 C C . VAL A 1 83 ? -4.752 -1.010 -3.048 1.00 94.25 83 VAL A C 1
ATOM 649 O O . VAL A 1 83 ? -5.728 -1.504 -3.615 1.00 94.25 83 VAL A O 1
ATOM 652 N N . LEU A 1 84 ? -4.100 0.045 -3.537 1.00 94.25 84 LEU A N 1
ATOM 653 C CA . LEU A 1 84 ? -4.354 0.598 -4.865 1.00 94.25 84 LEU A CA 1
ATOM 654 C C . LEU A 1 84 ? -3.119 0.401 -5.738 1.00 94.25 84 LEU A C 1
ATOM 656 O O . LEU A 1 84 ? -2.019 0.777 -5.351 1.00 94.25 84 LEU A O 1
ATOM 660 N N . ALA A 1 85 ? -3.318 -0.134 -6.938 1.00 94.81 85 ALA A N 1
ATOM 661 C CA . ALA A 1 85 ? -2.318 -0.138 -7.997 1.00 94.81 85 ALA A CA 1
ATOM 662 C C . ALA A 1 85 ? -3.036 0.108 -9.328 1.00 94.81 85 ALA A C 1
ATOM 664 O O . ALA A 1 85 ? -3.672 -0.793 -9.878 1.00 94.81 85 ALA A O 1
ATOM 665 N N . LYS A 1 86 ? -3.012 1.349 -9.826 1.00 95.12 86 LYS A N 1
ATOM 666 C CA . LYS A 1 86 ? -3.753 1.741 -11.039 1.00 95.12 86 LYS A CA 1
ATOM 667 C C . LYS A 1 86 ? -2.906 2.603 -11.966 1.00 95.12 86 LYS A C 1
ATOM 669 O O . LYS A 1 86 ? -1.955 3.257 -11.553 1.00 95.12 86 LYS A O 1
ATOM 674 N N . ILE A 1 87 ? -3.275 2.609 -13.243 1.00 96.31 87 ILE A N 1
ATOM 675 C CA . ILE A 1 87 ? -2.747 3.566 -14.217 1.00 96.31 87 ILE A CA 1
ATOM 676 C C . ILE A 1 87 ? -3.504 4.883 -14.044 1.00 96.31 87 ILE A C 1
ATOM 678 O O . ILE A 1 87 ? -4.738 4.900 -14.004 1.00 96.31 87 ILE A O 1
ATOM 682 N N . ILE A 1 88 ? -2.765 5.985 -13.977 1.00 95.19 88 ILE A N 1
ATOM 683 C CA . ILE A 1 88 ? -3.332 7.327 -14.024 1.00 95.19 88 ILE A CA 1
ATOM 684 C C . ILE A 1 88 ? -3.686 7.611 -15.487 1.00 95.19 88 ILE A C 1
ATOM 686 O O . ILE A 1 88 ? -2.813 7.658 -16.352 1.00 95.19 88 ILE A O 1
ATOM 690 N N . LYS A 1 89 ? -4.986 7.756 -15.776 1.00 92.62 89 LYS A N 1
ATOM 691 C CA . LYS A 1 89 ? -5.497 7.875 -17.156 1.00 92.62 89 LYS A CA 1
ATOM 692 C C . LYS A 1 89 ? -4.939 9.100 -17.885 1.00 92.62 89 LYS A C 1
ATOM 694 O O . LYS A 1 89 ? -4.677 9.039 -19.086 1.00 92.62 89 LYS A O 1
ATOM 699 N N . ASN A 1 90 ? -4.764 10.198 -17.156 1.00 92.19 90 ASN A N 1
ATOM 700 C CA . ASN A 1 90 ? -4.219 11.443 -17.677 1.00 92.19 90 ASN A CA 1
ATOM 701 C C . ASN A 1 90 ? -2.691 11.359 -17.765 1.00 92.19 90 ASN A C 1
ATOM 703 O O . ASN A 1 90 ? -2.027 10.889 -16.841 1.00 92.19 90 ASN A O 1
ATOM 707 N N . VAL A 1 91 ? -2.135 11.867 -18.863 1.00 94.31 91 VAL A N 1
ATOM 708 C CA . VAL A 1 91 ? -0.686 12.029 -19.012 1.00 94.31 91 VAL A CA 1
ATOM 709 C C . VAL A 1 91 ? -0.244 13.194 -18.135 1.00 94.31 91 VAL A C 1
ATOM 711 O O . VAL A 1 91 ? -0.685 14.329 -18.318 1.00 94.31 91 VAL A O 1
ATOM 714 N N . MET A 1 92 ? 0.607 12.897 -17.159 1.00 94.81 92 MET A N 1
ATOM 715 C CA . MET A 1 92 ? 1.158 13.899 -16.253 1.00 94.81 92 MET A CA 1
ATOM 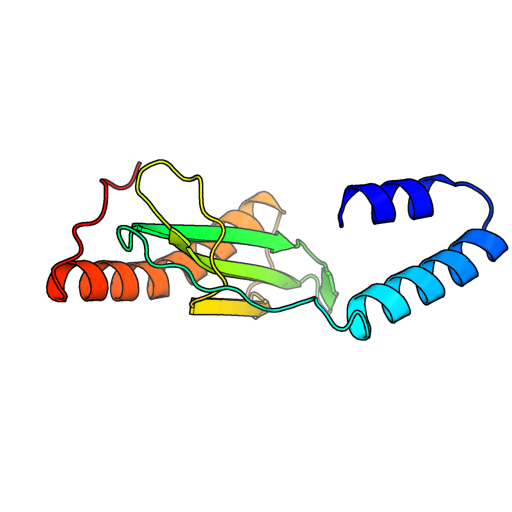716 C C . MET A 1 92 ? 2.363 14.567 -16.904 1.00 94.81 92 MET A C 1
ATOM 718 O O . MET A 1 92 ? 3.091 13.935 -17.659 1.00 94.81 92 MET A O 1
ATOM 722 N N . THR A 1 93 ? 2.579 15.854 -16.629 1.00 95.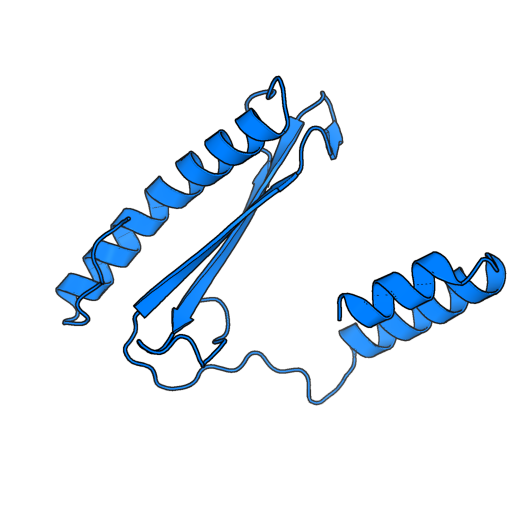19 93 THR A N 1
ATOM 723 C CA . THR A 1 93 ? 3.708 16.598 -17.222 1.00 95.19 93 THR A CA 1
ATOM 724 C C . THR A 1 93 ? 4.973 16.552 -16.363 1.00 95.19 93 THR A C 1
ATOM 726 O O . THR A 1 93 ? 5.983 17.135 -16.739 1.00 95.19 93 THR A O 1
ATOM 729 N N . SER A 1 94 ? 4.904 15.955 -15.171 1.00 96.38 94 SER A N 1
ATOM 730 C CA . SER A 1 94 ? 6.028 15.808 -14.244 1.00 96.38 94 SER A CA 1
ATOM 731 C C . SER A 1 94 ? 5.719 14.763 -13.173 1.00 96.38 94 SER A C 1
ATOM 733 O O . SER A 1 94 ? 4.551 14.432 -12.945 1.00 96.38 94 SER A O 1
ATOM 735 N N . ALA A 1 95 ? 6.757 14.309 -12.466 1.00 96.12 95 ALA A N 1
ATOM 736 C CA . ALA A 1 95 ? 6.603 13.444 -11.300 1.00 96.12 95 ALA A CA 1
ATOM 737 C C . ALA A 1 95 ? 5.789 14.107 -10.185 1.00 96.12 95 ALA A C 1
ATOM 739 O O . ALA A 1 95 ? 4.839 13.511 -9.699 1.00 96.12 95 ALA A O 1
ATOM 740 N N . ALA A 1 96 ? 6.039 15.387 -9.887 1.00 97.06 96 ALA A N 1
ATOM 741 C CA . ALA A 1 96 ? 5.245 16.126 -8.904 1.00 97.06 96 ALA A CA 1
ATOM 742 C C . ALA A 1 96 ? 3.740 16.150 -9.244 1.00 97.06 96 ALA A C 1
ATOM 744 O O . ALA A 1 96 ? 2.900 16.020 -8.361 1.00 97.06 96 ALA A O 1
ATOM 745 N N . LYS A 1 97 ? 3.370 16.274 -10.528 1.00 96.19 97 LYS A N 1
ATOM 746 C CA . LYS A 1 97 ? 1.955 16.186 -10.929 1.00 96.19 97 LYS A CA 1
ATOM 747 C C . LYS A 1 97 ? 1.401 14.767 -10.840 1.00 96.19 97 LYS A C 1
ATOM 749 O O . LYS A 1 97 ? 0.213 14.616 -10.567 1.00 96.19 97 LYS A O 1
ATOM 754 N N . ALA A 1 98 ? 2.228 13.749 -11.071 1.00 96.94 98 ALA A N 1
ATOM 755 C CA . ALA A 1 98 ? 1.835 12.368 -10.831 1.00 96.94 98 ALA A CA 1
ATOM 756 C C . ALA A 1 98 ? 1.548 12.129 -9.343 1.00 96.94 98 ALA A C 1
ATOM 758 O O . ALA A 1 98 ? 0.492 11.579 -9.046 1.00 96.94 98 ALA A O 1
ATOM 759 N N . GLU A 1 99 ? 2.392 12.639 -8.440 1.00 96.25 99 GLU A N 1
ATOM 760 C CA . GLU A 1 99 ? 2.167 12.571 -6.988 1.00 96.25 99 GLU A CA 1
ATOM 761 C C . GLU A 1 99 ? 0.865 13.253 -6.572 1.00 96.25 99 GLU A C 1
ATOM 763 O O . GLU A 1 99 ? 0.038 12.666 -5.881 1.00 96.25 99 GLU A O 1
ATOM 768 N N . VAL A 1 100 ? 0.610 14.469 -7.065 1.00 95.62 100 VAL A N 1
ATOM 769 C CA . VAL A 1 100 ? -0.652 15.175 -6.782 1.00 95.62 100 VAL A CA 1
ATOM 770 C C . VAL A 1 100 ? -1.858 14.407 -7.334 1.00 95.62 100 VAL A C 1
ATOM 772 O O . VAL A 1 100 ? -2.896 14.322 -6.678 1.00 95.62 100 VAL A O 1
ATOM 775 N N . GLY A 1 101 ? -1.735 13.820 -8.528 1.00 94.44 101 GLY A N 1
ATOM 776 C CA . GLY A 1 101 ? -2.780 12.984 -9.118 1.00 94.44 101 GLY A CA 1
ATOM 777 C C . GLY A 1 101 ? -3.057 11.718 -8.303 1.00 94.44 101 GLY A C 1
ATOM 778 O O . GLY A 1 101 ? -4.218 11.374 -8.085 1.00 94.44 101 GLY A O 1
ATOM 779 N N . ALA A 1 102 ? -2.007 11.052 -7.821 1.00 94.88 102 ALA A N 1
ATOM 780 C CA . ALA A 1 102 ? -2.109 9.907 -6.926 1.00 94.88 102 ALA A CA 1
ATOM 781 C C . ALA A 1 102 ? -2.776 10.283 -5.602 1.00 94.88 102 ALA A C 1
ATOM 783 O O . ALA A 1 102 ? -3.737 9.627 -5.200 1.00 94.88 102 ALA A O 1
ATOM 784 N N . LEU A 1 103 ? -2.333 11.377 -4.977 1.00 93.62 103 LEU A N 1
ATOM 785 C CA . LEU A 1 103 ? -2.907 11.887 -3.737 1.00 93.62 103 LEU A CA 1
ATOM 786 C C . LEU A 1 103 ? -4.401 12.183 -3.897 1.00 93.62 103 LEU A C 1
ATOM 788 O O . LEU A 1 103 ? -5.196 11.762 -3.062 1.00 93.62 103 LEU A O 1
ATOM 792 N N . TYR A 1 104 ? -4.797 12.834 -4.995 1.00 93.44 104 TYR A N 1
ATOM 793 C CA . TYR A 1 104 ? -6.204 13.086 -5.305 1.00 93.44 104 TYR A CA 1
ATOM 794 C C . TYR A 1 104 ? -7.010 11.785 -5.408 1.00 93.44 104 TYR A C 1
ATOM 796 O O . TYR A 1 104 ? -8.029 11.642 -4.735 1.00 93.44 104 TYR A O 1
ATOM 804 N N . MET A 1 105 ? -6.542 10.816 -6.205 1.00 93.38 105 MET A N 1
ATOM 805 C CA . MET A 1 105 ? -7.220 9.523 -6.366 1.00 93.38 105 MET A CA 1
ATOM 806 C C . MET A 1 105 ? -7.340 8.766 -5.038 1.00 93.38 105 MET A C 1
ATOM 808 O O . MET A 1 105 ? -8.373 8.160 -4.758 1.00 93.38 105 MET A O 1
ATOM 812 N N . ASN A 1 106 ? -6.295 8.814 -4.212 1.00 92.25 106 ASN A N 1
ATOM 813 C CA . ASN A 1 106 ? -6.266 8.152 -2.916 1.00 92.25 106 ASN A CA 1
ATOM 814 C C . ASN A 1 106 ? -7.206 8.829 -1.914 1.00 92.25 106 ASN A C 1
ATOM 816 O O . ASN A 1 106 ? -7.974 8.131 -1.249 1.00 92.25 106 ASN A O 1
ATOM 820 N N . ALA A 1 107 ? -7.212 10.163 -1.855 1.00 91.38 107 ALA A N 1
ATOM 821 C CA . ALA A 1 107 ? -8.051 10.943 -0.949 1.00 91.38 107 ALA A CA 1
ATOM 822 C C . ALA A 1 107 ? -9.551 10.662 -1.139 1.00 91.38 107 ALA A C 1
ATOM 824 O O . ALA A 1 107 ? -10.282 10.581 -0.154 1.00 91.38 107 ALA A O 1
ATOM 825 N N . GLN A 1 108 ? -10.007 10.452 -2.380 1.00 90.31 108 GLN A N 1
ATOM 826 C CA . GLN A 1 108 ? -11.419 10.162 -2.668 1.00 90.31 108 GLN A CA 1
ATOM 827 C C . GLN A 1 108 ? -11.944 8.928 -1.918 1.00 90.31 108 GLN A C 1
ATOM 829 O O . GLN A 1 108 ? -13.063 8.949 -1.413 1.00 90.31 108 GLN A O 1
ATOM 834 N N . GLU A 1 109 ? -11.143 7.867 -1.820 1.00 89.75 109 GLU A N 1
ATOM 835 C CA . GLU A 1 109 ? -11.526 6.650 -1.093 1.00 89.75 109 GLU A CA 1
ATOM 836 C C . GLU A 1 109 ? -11.200 6.757 0.408 1.00 89.75 109 GLU A C 1
ATOM 838 O O . GLU A 1 109 ? -11.981 6.312 1.248 1.00 89.75 109 GLU A O 1
ATOM 843 N N . VAL A 1 110 ? -10.076 7.390 0.762 1.00 93.31 110 VAL A N 1
ATOM 844 C CA . VAL A 1 110 ? -9.622 7.551 2.155 1.00 93.31 110 VAL A CA 1
ATOM 845 C C . VAL A 1 110 ? -10.620 8.345 2.992 1.00 93.31 110 VAL A C 1
ATOM 847 O O . VAL A 1 110 ? -10.845 7.999 4.149 1.00 93.31 110 VAL A O 1
ATOM 850 N N . LEU A 1 111 ? -11.263 9.368 2.420 1.00 93.62 111 LEU A N 1
ATOM 851 C CA . LEU A 1 111 ? -12.280 10.155 3.124 1.00 93.62 111 LEU A CA 1
ATOM 852 C C . LEU A 1 111 ? -13.470 9.296 3.569 1.00 93.62 111 LEU A C 1
ATOM 854 O O . LEU A 1 111 ? -13.921 9.421 4.706 1.00 93.62 111 LEU A O 1
ATOM 858 N N . ALA A 1 112 ? -13.941 8.392 2.707 1.00 93.88 112 ALA A N 1
ATOM 859 C CA . ALA A 1 112 ? -15.038 7.488 3.043 1.00 93.88 112 ALA A CA 1
ATOM 860 C C . ALA A 1 112 ? -14.633 6.489 4.138 1.00 93.88 112 ALA A C 1
ATOM 862 O O . ALA A 1 112 ? -15.389 6.266 5.082 1.00 93.88 112 ALA A O 1
ATOM 863 N N . VAL A 1 113 ? -13.419 5.932 4.057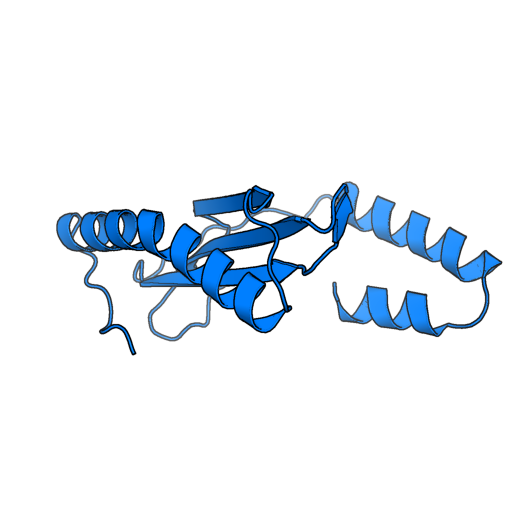 1.00 95.38 113 VAL A N 1
ATOM 864 C CA . VAL A 1 113 ? -12.889 5.018 5.085 1.00 95.38 113 VAL A CA 1
ATOM 865 C C . VAL A 1 113 ? -12.739 5.732 6.427 1.00 95.38 113 VAL A C 1
ATOM 867 O O . VAL A 1 113 ? -13.146 5.205 7.459 1.00 95.38 113 VAL A O 1
ATOM 870 N N . ARG A 1 114 ? -12.209 6.956 6.417 1.00 95.94 114 ARG A N 1
ATOM 871 C CA . ARG A 1 114 ? -12.067 7.788 7.613 1.00 95.94 114 ARG A CA 1
ATOM 872 C C . ARG A 1 114 ? -13.418 8.040 8.282 1.00 95.94 114 ARG A C 1
ATOM 874 O O . ARG A 1 114 ? -13.524 7.901 9.496 1.00 95.94 114 ARG A O 1
ATOM 881 N N . GLN A 1 115 ? -14.434 8.396 7.498 1.00 96.50 115 GLN A N 1
ATOM 882 C CA . GLN A 1 115 ? -15.781 8.642 8.009 1.00 96.50 115 GLN A CA 1
ATOM 883 C C . GLN A 1 115 ? -16.398 7.368 8.604 1.00 96.50 115 GLN A C 1
ATOM 885 O O . GLN A 1 115 ? -16.924 7.407 9.712 1.00 96.50 115 GLN A O 1
ATOM 890 N N . CYS A 1 116 ? -16.239 6.230 7.924 1.00 96.62 116 CYS A N 1
ATOM 891 C CA . CYS A 1 116 ? -16.667 4.924 8.425 1.00 96.62 116 CYS A CA 1
ATOM 892 C C . CYS A 1 116 ? -16.032 4.594 9.788 1.00 96.62 116 CYS A C 1
ATOM 894 O O . CYS A 1 116 ? -16.730 4.203 10.717 1.00 96.62 116 CYS A O 1
ATOM 896 N N . LEU A 1 117 ? -14.724 4.819 9.953 1.00 96.88 117 LEU A N 1
ATOM 897 C CA . LEU A 1 117 ? -14.043 4.593 11.234 1.00 96.88 117 LEU A CA 1
ATOM 898 C C . LEU A 1 117 ? -14.610 5.473 12.355 1.00 96.88 117 LEU A C 1
ATOM 900 O O . LEU A 1 117 ? -14.843 4.979 13.456 1.00 96.88 117 LEU A O 1
ATOM 904 N N . ILE A 1 118 ? -14.883 6.750 12.072 1.00 97.56 118 ILE A N 1
ATOM 905 C CA . ILE A 1 118 ? -15.496 7.671 13.040 1.00 97.56 118 ILE A CA 1
ATOM 906 C C . ILE A 1 118 ? -16.888 7.172 13.453 1.00 97.56 118 ILE A C 1
ATOM 908 O O . ILE A 1 118 ? -17.195 7.143 14.644 1.00 97.56 118 ILE A O 1
ATOM 912 N N . GLU A 1 119 ? -17.707 6.742 12.493 1.00 97.94 119 GLU A N 1
ATOM 913 C CA . GLU A 1 119 ? -19.054 6.203 12.738 1.00 97.94 119 GLU A CA 1
ATOM 914 C C . GLU A 1 119 ? -19.037 4.889 13.529 1.00 97.94 119 GLU A C 1
ATOM 916 O O . GLU A 1 119 ? -19.933 4.643 14.333 1.00 97.94 119 GLU A O 1
ATOM 921 N N . LEU A 1 120 ? -17.987 4.079 13.367 1.00 97.56 120 LEU A N 1
ATOM 922 C CA . LEU A 1 120 ? -17.747 2.861 14.145 1.00 97.56 120 LEU A CA 1
ATOM 923 C C . LEU A 1 120 ? -17.180 3.130 15.554 1.00 97.56 120 LEU A C 1
ATOM 925 O O . LEU A 1 120 ? -16.938 2.185 16.301 1.00 97.56 120 LEU A O 1
ATOM 929 N N . GLY A 1 121 ? -16.978 4.394 15.941 1.00 97.50 121 GLY A N 1
ATOM 930 C CA . GLY A 1 121 ? -16.469 4.771 17.263 1.00 97.50 121 GLY A CA 1
ATOM 931 C C . GLY A 1 121 ? -14.942 4.843 17.365 1.00 97.50 121 GLY A C 1
ATOM 932 O O . GLY A 1 121 ? -14.410 4.902 18.473 1.00 97.50 121 GLY A O 1
ATOM 933 N N . HIS A 1 122 ? -14.232 4.877 16.233 1.00 96.75 122 HIS A N 1
ATOM 934 C CA . HIS A 1 122 ? -12.777 5.023 16.156 1.00 96.75 122 HIS A CA 1
ATOM 935 C C . HIS A 1 122 ? -12.399 6.443 15.690 1.00 96.75 122 HIS A C 1
ATOM 937 O O . HIS A 1 122 ? -12.251 6.685 14.485 1.00 96.75 122 HIS A O 1
ATOM 943 N N . PRO A 1 123 ? -12.255 7.415 16.612 1.00 95.44 123 PRO A N 1
ATOM 944 C CA . PRO A 1 123 ? -11.965 8.801 16.258 1.00 95.44 123 PRO A CA 1
ATOM 945 C C . PRO A 1 123 ? -10.611 8.929 15.553 1.00 95.44 123 PRO A C 1
ATOM 947 O O . PRO A 1 123 ? -9.617 8.338 15.968 1.00 95.44 123 PRO A O 1
ATOM 950 N N . GLN A 1 124 ? -10.574 9.747 14.501 1.00 95.94 124 GLN A N 1
ATOM 951 C CA . GLN A 1 124 ? -9.398 9.922 13.649 1.00 95.94 124 GLN A CA 1
ATOM 952 C C . GLN A 1 124 ? -8.717 11.278 13.919 1.00 95.94 124 GLN A C 1
ATOM 954 O O . GLN A 1 124 ? -9.418 12.280 14.098 1.00 95.94 124 GLN A O 1
ATOM 959 N N . PRO A 1 125 ? -7.372 11.358 13.911 1.00 93.25 125 PRO A N 1
ATOM 960 C CA . PRO A 1 125 ? -6.631 12.592 14.194 1.00 93.25 125 PRO A CA 1
ATOM 961 C C . PRO A 1 125 ? -6.888 13.653 13.123 1.00 93.25 125 PRO A C 1
ATOM 963 O O . PRO A 1 125 ? -7.254 13.307 12.000 1.00 93.25 125 PRO A O 1
ATOM 966 N N . ALA A 1 126 ? -6.708 14.937 13.442 1.00 89.19 126 ALA A N 1
ATOM 967 C CA . ALA A 1 126 ? -6.869 16.011 12.460 1.00 89.19 126 ALA A CA 1
ATOM 968 C C . ALA A 1 126 ? -5.966 15.786 11.234 1.00 89.19 126 ALA A C 1
ATOM 970 O O . ALA A 1 126 ? -4.837 15.316 11.362 1.00 89.19 126 ALA A O 1
ATOM 971 N N . THR A 1 127 ? -6.478 16.103 10.046 1.00 77.94 127 THR A N 1
ATOM 972 C CA . THR A 1 127 ? -5.664 16.137 8.827 1.00 77.94 127 THR A CA 1
ATOM 973 C C . THR A 1 127 ? -4.726 17.339 8.907 1.00 77.94 127 THR A C 1
ATOM 975 O O . THR A 1 127 ? -5.203 18.440 9.193 1.00 77.94 127 THR A O 1
ATOM 978 N N . LEU A 1 128 ? -3.426 17.114 8.703 1.00 55.88 128 LEU A N 1
ATOM 979 C CA . LEU A 1 128 ? -2.412 18.169 8.605 1.00 55.88 128 LEU A CA 1
ATOM 980 C C . LEU A 1 128 ? -2.557 18.972 7.307 1.00 55.88 128 LEU A C 1
ATOM 982 O O . LEU A 1 128 ? -2.977 18.369 6.291 1.00 55.88 128 LEU A O 1
#

Organism: NCBI:txid44445

Sequence (128 aa):
MMHAINDIASSGNVESIYAVTIYFLNYAASYPDAKVIYQASDMILIVDSDATYSVHPKAQSRVGRYLYLENKEQTQFNGPALVLAKIIKNVMTSAAKAEVGALYMNAQEVLAVRQCLIELGHPQPATL